Protein AF-A0A731EV88-F1 (afdb_monomer_lite)

Secondary structure (DSSP, 8-state):
-------HHHHHHHHHHHHTTTSS-EEHHHHHHHHHGGGGGG--HHHHHHHHHHHHHHHHHTT---SEEEETTTEEEE-TTS---------SHHHHHHHHHHHHHHHHHHHHHHHHHHHHHH-

Radius of gyration: 24.03 Å; chains: 1; bounding box: 29×80×36 Å

Organism: NCBI:txid611

pLDDT: mean 86.16, std 13.16, range [48.56, 97.69]

Sequence (123 aa):
SQVIKMTAMRAKCLSFIIENAHLEIIERQKITTALWGSRSHYVNDANLTQILYLIRRDLKALGINDLFITIPRQGLKVNSDIAIIATDSETKGRKKQIVRQTIAALTTVFSVTLGSLMYLHIH

Foldseek 3Di:
DDDDDDDPLLVQLVVVCLVCQPDQFDFPLNSLCSRPNPCSVVDDPVVVVVSVVVNQVRCVVVVRHCQWDADPPGHIHGDPVDDRDDDPDPDPPPVVVVVVVVVVVVVVVVVVVVVVVVVVVVD

InterPro domains:
  IPR016032 Signal transduction response regulator, C-terminal effector [SSF46894] (3-75)
  IPR036388 Winged helix-like DNA-binding domain superfamily [G3DSA:1.10.10.10] (1-83)

Structure (mmCIF, N/CA/C/O backbone):
data_AF-A0A731EV88-F1
#
_entry.id   AF-A0A731EV88-F1
#
loop_
_atom_site.group_PDB
_atom_site.id
_atom_site.type_symbol
_atom_site.label_atom_id
_atom_site.label_alt_id
_atom_site.label_comp_id
_atom_site.label_asym_id
_atom_site.label_entity_id
_atom_site.label_seq_id
_atom_site.pdbx_PDB_ins_code
_atom_site.Cartn_x
_atom_site.Cartn_y
_atom_site.Cartn_z
_atom_site.occupancy
_atom_site.B_iso_or_equiv
_atom_site.auth_seq_id
_atom_site.auth_comp_id
_atom_site.auth_asym_id
_atom_site.auth_atom_id
_atom_site.pdbx_PDB_model_num
ATOM 1 N N . SER A 1 1 ? -19.179 -2.273 12.764 1.00 65.50 1 SER A N 1
ATOM 2 C CA . SER A 1 1 ? -17.817 -2.330 12.197 1.00 65.50 1 SER A CA 1
ATOM 3 C C . SER A 1 1 ? -17.912 -2.064 10.705 1.00 65.50 1 SER A C 1
ATOM 5 O O . SER A 1 1 ? -18.683 -2.751 10.043 1.00 65.50 1 SER A O 1
ATOM 7 N N . GLN A 1 2 ? -17.242 -1.030 10.193 1.00 82.19 2 GLN A N 1
ATOM 8 C CA . GLN A 1 2 ? -17.203 -0.751 8.753 1.00 82.19 2 GLN A CA 1
ATOM 9 C C . GLN A 1 2 ? -16.166 -1.663 8.083 1.00 82.19 2 GLN A C 1
ATOM 11 O O . GLN A 1 2 ? -15.097 -1.902 8.638 1.00 82.19 2 GLN A O 1
ATOM 16 N N . VAL A 1 3 ? -16.488 -2.196 6.903 1.00 87.56 3 VAL A N 1
ATOM 17 C CA . VAL A 1 3 ? -15.625 -3.138 6.174 1.00 87.56 3 VAL A CA 1
ATOM 18 C C . VAL A 1 3 ? -15.374 -2.611 4.770 1.00 87.56 3 VAL A C 1
ATOM 20 O O . VAL A 1 3 ? -16.319 -2.349 4.028 1.00 87.56 3 VAL A O 1
ATOM 23 N N . ILE A 1 4 ? -14.103 -2.519 4.380 1.00 90.88 4 ILE A N 1
ATOM 24 C CA . ILE A 1 4 ? -13.707 -2.193 3.009 1.00 90.88 4 ILE A CA 1
ATOM 25 C C . ILE A 1 4 ? -13.261 -3.457 2.292 1.00 90.88 4 ILE A C 1
ATOM 27 O O . ILE A 1 4 ? -12.385 -4.185 2.760 1.00 90.88 4 ILE A O 1
ATOM 31 N N . LYS A 1 5 ? -13.818 -3.686 1.104 1.00 92.88 5 LYS A N 1
ATOM 32 C CA . LYS A 1 5 ? -13.318 -4.705 0.182 1.00 92.88 5 LYS A CA 1
ATOM 33 C C . LYS A 1 5 ? -12.193 -4.128 -0.672 1.00 92.88 5 LYS A C 1
ATOM 35 O O . LYS A 1 5 ? -12.384 -3.139 -1.380 1.00 92.88 5 LYS A O 1
ATOM 40 N N . MET A 1 6 ? -11.042 -4.789 -0.651 1.00 94.38 6 MET A N 1
ATOM 41 C CA . MET A 1 6 ? -9.877 -4.418 -1.448 1.00 94.38 6 MET A CA 1
ATOM 42 C C . MET A 1 6 ? -9.347 -5.591 -2.261 1.00 94.38 6 MET A C 1
ATOM 44 O O . MET A 1 6 ? -9.499 -6.749 -1.880 1.00 94.38 6 MET A O 1
ATOM 48 N N . THR A 1 7 ? -8.744 -5.286 -3.411 1.00 96.12 7 THR A N 1
ATOM 49 C CA . THR A 1 7 ? -8.057 -6.306 -4.207 1.00 96.12 7 THR A CA 1
ATOM 50 C C . THR A 1 7 ? -6.799 -6.766 -3.476 1.00 96.12 7 THR A C 1
ATOM 52 O O . THR A 1 7 ? -6.236 -6.024 -2.666 1.00 96.12 7 THR A O 1
ATOM 55 N N . ALA A 1 8 ? -6.308 -7.962 -3.809 1.00 95.31 8 ALA A N 1
ATOM 56 C CA . ALA A 1 8 ? -5.072 -8.488 -3.230 1.00 95.31 8 ALA A CA 1
ATOM 57 C C . ALA A 1 8 ? -3.883 -7.529 -3.423 1.00 95.31 8 ALA A C 1
ATOM 59 O O . ALA A 1 8 ? -3.084 -7.349 -2.511 1.00 95.31 8 ALA A O 1
ATOM 60 N N . MET A 1 9 ? -3.800 -6.853 -4.576 1.00 95.19 9 MET A N 1
ATOM 61 C CA . MET A 1 9 ? -2.726 -5.898 -4.859 1.00 95.19 9 MET A CA 1
ATOM 62 C C . MET A 1 9 ? -2.800 -4.648 -3.968 1.00 95.19 9 MET A C 1
ATOM 64 O O . MET A 1 9 ? -1.774 -4.209 -3.453 1.00 95.19 9 MET A O 1
ATOM 68 N N . ARG A 1 10 ? -4.002 -4.092 -3.737 1.00 96.56 10 ARG A N 1
ATOM 69 C CA . ARG A 1 10 ? -4.169 -2.946 -2.822 1.00 96.56 10 ARG A CA 1
ATOM 70 C C . ARG A 1 10 ? -3.852 -3.336 -1.381 1.00 96.56 10 ARG A C 1
ATOM 72 O O . ARG A 1 10 ? -3.149 -2.595 -0.706 1.00 96.56 10 ARG A O 1
ATOM 79 N N . ALA A 1 11 ? -4.316 -4.509 -0.945 1.00 96.75 11 ALA A N 1
ATOM 80 C CA . ALA A 1 11 ? -4.016 -5.034 0.385 1.00 96.75 11 ALA A CA 1
ATOM 81 C C . ALA A 1 11 ? -2.507 -5.230 0.584 1.00 96.75 11 ALA A C 1
ATOM 83 O O . ALA A 1 11 ? -1.957 -4.778 1.582 1.00 96.75 11 ALA A O 1
ATOM 84 N N . LYS A 1 12 ? -1.825 -5.827 -0.402 1.00 96.88 12 LYS A N 1
ATOM 85 C CA . LYS A 1 12 ? -0.368 -6.009 -0.393 1.00 96.88 12 LYS A CA 1
ATOM 86 C C . LYS A 1 12 ? 0.375 -4.673 -0.320 1.00 96.88 12 LYS A C 1
ATOM 88 O O . LYS A 1 12 ? 1.315 -4.546 0.454 1.00 96.88 12 LYS A O 1
ATOM 93 N N . CYS A 1 13 ? -0.064 -3.672 -1.086 1.00 97.56 13 CYS A N 1
ATOM 94 C CA . CYS A 1 13 ? 0.526 -2.332 -1.050 1.00 97.56 13 CYS A CA 1
ATOM 95 C C . CYS A 1 13 ? 0.359 -1.675 0.317 1.00 97.56 13 CYS A C 1
ATOM 97 O O . CYS A 1 13 ? 1.313 -1.114 0.843 1.00 97.56 13 CYS A O 1
ATOM 99 N N . LEU A 1 14 ? -0.843 -1.748 0.888 1.00 97.44 14 LEU A N 1
ATOM 100 C CA . LEU A 1 14 ? -1.119 -1.179 2.200 1.00 97.44 14 LEU A CA 1
ATOM 101 C C . LEU A 1 14 ? -0.305 -1.882 3.296 1.00 97.44 14 LEU A C 1
ATOM 103 O O . LEU A 1 14 ? 0.296 -1.196 4.114 1.00 97.44 14 LEU A O 1
ATOM 107 N N . SER A 1 15 ? -0.225 -3.218 3.266 1.00 96.69 15 SER A N 1
ATOM 108 C CA . SER A 1 15 ? 0.612 -4.006 4.186 1.00 96.69 15 SER A CA 1
ATOM 109 C C . SER A 1 15 ? 2.064 -3.545 4.129 1.00 96.69 15 SER A C 1
ATOM 111 O O . SER A 1 15 ? 2.636 -3.185 5.151 1.00 96.69 15 SER A O 1
ATOM 113 N N . PHE A 1 16 ? 2.620 -3.440 2.918 1.00 97.69 16 PHE A N 1
ATOM 114 C CA . PHE A 1 16 ? 3.996 -2.997 2.721 1.00 97.69 16 PHE A CA 1
ATOM 115 C C . PHE A 1 16 ? 4.242 -1.585 3.270 1.00 97.69 16 PHE A C 1
ATOM 117 O O . PHE A 1 16 ? 5.268 -1.345 3.899 1.00 97.69 16 PHE A O 1
ATOM 124 N N . ILE A 1 17 ? 3.304 -0.652 3.067 1.00 97.38 17 ILE A N 1
ATOM 125 C CA . ILE A 1 17 ? 3.410 0.713 3.607 1.00 97.38 17 ILE A CA 1
ATOM 126 C C . ILE A 1 17 ? 3.427 0.695 5.142 1.00 97.38 17 ILE A C 1
ATOM 128 O O . ILE A 1 17 ? 4.258 1.369 5.740 1.00 97.38 17 ILE A O 1
ATOM 132 N N . ILE A 1 18 ? 2.541 -0.081 5.772 1.00 96.06 18 ILE A N 1
ATOM 133 C CA . ILE A 1 18 ? 2.433 -0.179 7.237 1.00 96.06 18 ILE A CA 1
ATOM 134 C C . ILE A 1 18 ? 3.688 -0.824 7.840 1.00 96.06 18 ILE A C 1
ATOM 136 O O . ILE A 1 18 ? 4.242 -0.307 8.805 1.00 96.06 18 ILE A O 1
ATOM 140 N N . GLU A 1 19 ? 4.174 -1.916 7.249 1.00 95.50 19 GLU A N 1
ATOM 141 C CA . GLU A 1 19 ? 5.388 -2.620 7.694 1.00 95.50 19 GLU A CA 1
ATOM 142 C C . GLU A 1 19 ? 6.639 -1.730 7.620 1.00 95.50 19 GLU A C 1
ATOM 144 O O . GLU A 1 19 ? 7.539 -1.828 8.454 1.00 95.50 19 GLU A O 1
ATOM 149 N N . ASN A 1 20 ? 6.679 -0.819 6.646 1.00 96.62 20 ASN A N 1
ATOM 150 C CA . ASN A 1 20 ? 7.797 0.096 6.417 1.00 96.62 20 ASN A CA 1
ATOM 151 C C . ASN A 1 20 ? 7.539 1.508 6.967 1.00 96.62 20 ASN A C 1
ATOM 153 O O . ASN A 1 20 ? 8.262 2.441 6.623 1.00 96.62 20 ASN A O 1
ATOM 157 N N . ALA A 1 21 ? 6.538 1.681 7.833 1.00 95.25 21 ALA A N 1
ATOM 158 C CA . ALA A 1 21 ? 6.169 2.987 8.378 1.00 95.25 21 ALA A CA 1
ATOM 159 C C . ALA A 1 21 ? 7.244 3.638 9.260 1.00 95.25 21 ALA A C 1
ATOM 161 O O . ALA A 1 21 ? 7.217 4.845 9.472 1.00 95.25 21 ALA A O 1
ATOM 162 N N . HIS A 1 22 ? 8.193 2.846 9.759 1.00 93.44 22 HIS A N 1
ATOM 163 C CA . HIS A 1 22 ? 9.341 3.320 10.529 1.00 93.44 22 HIS A CA 1
ATOM 164 C C . HIS A 1 22 ? 10.379 4.066 9.669 1.00 93.44 22 HIS A C 1
ATOM 166 O O . HIS A 1 22 ? 11.253 4.737 10.212 1.00 93.44 22 HIS A O 1
ATOM 172 N N . LEU A 1 23 ? 10.315 3.940 8.339 1.00 95.31 23 LEU A N 1
ATOM 173 C CA . LEU A 1 23 ? 11.202 4.653 7.426 1.00 95.31 23 LEU A CA 1
ATOM 174 C C . LEU A 1 23 ? 10.735 6.099 7.244 1.00 95.31 23 LEU A C 1
ATOM 176 O O . LEU A 1 23 ? 9.549 6.358 7.049 1.00 95.31 23 LEU A O 1
ATOM 180 N N . GLU A 1 24 ? 11.683 7.037 7.199 1.00 95.12 24 GLU A N 1
ATOM 181 C CA . GLU A 1 24 ? 11.376 8.440 6.899 1.00 95.12 24 GLU A CA 1
ATOM 182 C C . GLU A 1 24 ? 10.736 8.593 5.510 1.00 95.12 24 GLU A C 1
ATOM 184 O O . GLU A 1 24 ? 9.770 9.341 5.336 1.00 95.12 24 GLU A O 1
ATOM 189 N N . ILE A 1 25 ? 11.263 7.856 4.526 1.00 97.31 25 ILE A N 1
ATOM 190 C CA . ILE A 1 25 ? 10.743 7.785 3.162 1.00 97.31 25 ILE A CA 1
ATOM 191 C C . ILE A 1 25 ? 10.806 6.335 2.676 1.00 97.31 25 ILE A C 1
ATOM 193 O O . ILE A 1 25 ? 11.869 5.722 2.580 1.00 97.31 25 ILE A O 1
ATOM 197 N N . ILE A 1 26 ? 9.651 5.800 2.299 1.00 97.69 26 ILE A N 1
ATOM 198 C CA . ILE A 1 26 ? 9.514 4.550 1.562 1.00 97.69 26 ILE A CA 1
ATOM 199 C C . ILE A 1 26 ? 9.695 4.870 0.078 1.00 97.69 26 ILE A C 1
ATOM 201 O O . ILE A 1 26 ? 8.803 5.422 -0.573 1.00 97.69 26 ILE A O 1
ATOM 205 N N . GLU A 1 27 ? 10.863 4.533 -0.461 1.00 96.62 27 GLU A N 1
ATOM 206 C CA . GLU A 1 27 ? 11.193 4.777 -1.865 1.00 96.62 27 GLU A CA 1
ATOM 207 C C . GLU A 1 27 ? 10.190 4.120 -2.816 1.00 96.62 27 GLU A C 1
ATOM 209 O O . GLU A 1 27 ? 9.793 2.961 -2.653 1.00 96.62 27 GLU A O 1
ATOM 214 N N . ARG A 1 28 ? 9.8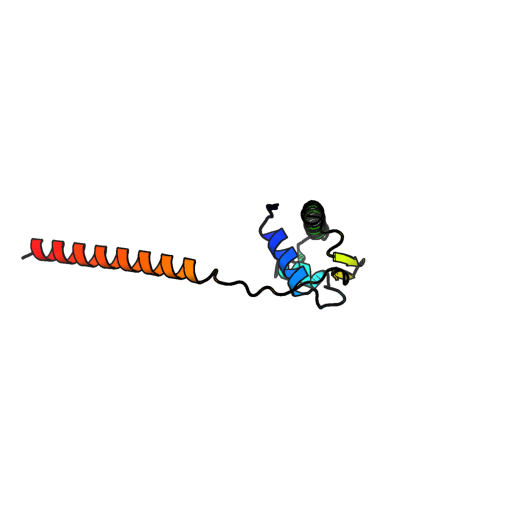44 4.838 -3.887 1.00 94.06 28 ARG A N 1
ATOM 215 C CA . ARG A 1 28 ? 8.935 4.342 -4.927 1.00 94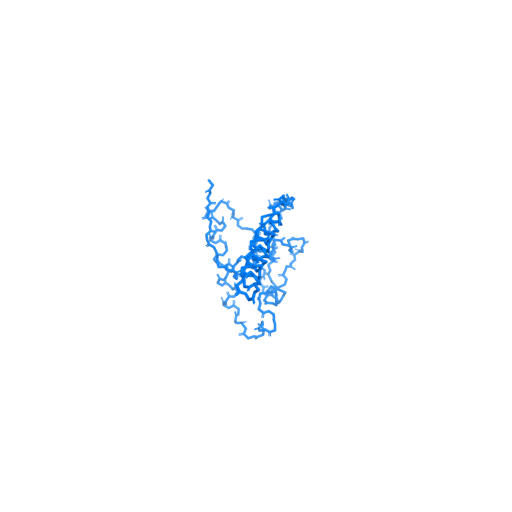.06 28 ARG A CA 1
ATOM 216 C C . ARG A 1 28 ? 9.363 2.982 -5.476 1.00 94.06 28 ARG A C 1
ATOM 218 O O . ARG A 1 28 ? 8.521 2.098 -5.619 1.00 94.06 28 ARG A O 1
ATOM 225 N N . GLN A 1 29 ? 10.657 2.808 -5.742 1.00 93.12 29 GLN A N 1
ATOM 226 C CA . GLN A 1 29 ? 11.187 1.573 -6.316 1.00 93.12 29 GLN A CA 1
ATOM 227 C C . GLN A 1 29 ? 11.043 0.377 -5.366 1.00 93.12 29 GLN A C 1
ATOM 229 O O . GLN A 1 29 ? 10.787 -0.742 -5.814 1.00 93.12 29 GLN A O 1
ATOM 234 N N . LYS A 1 30 ? 11.140 0.603 -4.049 1.00 95.38 30 LYS A N 1
ATOM 235 C CA . LYS A 1 30 ? 10.885 -0.438 -3.043 1.00 95.38 30 LYS A CA 1
ATOM 236 C C . LYS A 1 30 ? 9.423 -0.881 -3.084 1.00 95.38 30 LYS A C 1
ATOM 238 O O . LYS A 1 30 ? 9.156 -2.079 -3.082 1.00 95.38 30 LYS A O 1
ATOM 243 N N . ILE A 1 31 ? 8.487 0.062 -3.227 1.00 95.56 31 ILE A N 1
ATOM 244 C CA . ILE A 1 31 ? 7.050 -0.239 -3.327 1.00 95.56 31 ILE A CA 1
ATOM 245 C C . ILE A 1 31 ? 6.742 -1.026 -4.607 1.00 95.56 31 ILE A C 1
ATOM 247 O O . ILE A 1 31 ? 6.080 -2.063 -4.552 1.00 95.56 31 ILE A O 1
ATOM 251 N N . THR A 1 32 ? 7.227 -0.573 -5.768 1.00 94.94 32 THR A N 1
ATOM 252 C CA . THR A 1 32 ? 6.966 -1.260 -7.045 1.00 94.94 32 THR A CA 1
ATOM 253 C C . THR A 1 32 ? 7.585 -2.658 -7.072 1.00 94.94 32 THR A C 1
ATOM 255 O O . THR A 1 32 ? 6.942 -3.614 -7.512 1.00 94.94 32 THR A O 1
ATOM 258 N N . THR A 1 33 ? 8.796 -2.811 -6.535 1.00 95.31 33 THR A N 1
ATOM 259 C CA . THR A 1 33 ? 9.468 -4.111 -6.418 1.00 95.31 33 THR A CA 1
ATOM 260 C C . THR A 1 33 ? 8.722 -5.041 -5.467 1.00 95.31 33 THR A C 1
ATOM 262 O O . THR A 1 33 ? 8.492 -6.200 -5.806 1.00 95.31 33 THR A O 1
ATOM 265 N N . ALA A 1 34 ? 8.250 -4.546 -4.320 1.00 95.38 34 ALA A N 1
ATOM 266 C CA . ALA A 1 34 ? 7.454 -5.349 -3.396 1.00 95.38 34 ALA A CA 1
ATOM 267 C C . ALA A 1 34 ? 6.154 -5.847 -4.042 1.00 95.38 34 ALA A C 1
ATOM 269 O O . ALA A 1 34 ? 5.759 -6.998 -3.844 1.00 95.38 34 ALA A O 1
ATOM 270 N N . LEU A 1 35 ? 5.494 -5.015 -4.851 1.00 94.88 35 LEU A N 1
ATOM 271 C CA . LEU A 1 35 ? 4.228 -5.355 -5.497 1.00 94.88 35 LEU A CA 1
ATOM 272 C C . LEU A 1 35 ? 4.389 -6.327 -6.666 1.00 94.88 35 LEU A C 1
ATOM 274 O O . LEU A 1 35 ? 3.708 -7.359 -6.680 1.00 94.88 35 LEU A O 1
ATOM 278 N N . TRP A 1 36 ? 5.299 -6.031 -7.596 1.00 94.69 36 TRP A N 1
ATOM 279 C CA . TRP A 1 36 ? 5.407 -6.707 -8.896 1.00 94.69 36 TRP A CA 1
ATOM 280 C C . TRP A 1 36 ? 6.687 -7.535 -9.092 1.00 94.69 36 TRP A C 1
ATOM 282 O O . TRP A 1 36 ? 6.805 -8.229 -10.104 1.00 94.69 36 TRP A O 1
ATOM 292 N N . GLY A 1 37 ? 7.627 -7.513 -8.144 1.00 93.56 37 GLY A N 1
ATOM 293 C CA . GLY A 1 37 ? 8.881 -8.267 -8.220 1.00 93.56 37 GLY A CA 1
ATOM 294 C C . GLY A 1 37 ? 9.702 -7.882 -9.448 1.00 93.56 37 GLY A C 1
ATOM 295 O O . GLY A 1 37 ? 9.837 -6.703 -9.763 1.00 93.56 37 GLY A O 1
ATOM 296 N N . SER A 1 38 ? 10.187 -8.881 -10.189 1.00 90.50 38 SER A N 1
ATOM 297 C CA . SER A 1 38 ? 10.947 -8.689 -11.435 1.00 90.50 38 SER A CA 1
ATOM 298 C C . SER A 1 38 ? 10.179 -7.939 -12.527 1.00 90.50 38 SER A C 1
ATOM 300 O O . SER A 1 38 ? 10.787 -7.368 -13.430 1.00 90.50 38 SER A O 1
ATOM 302 N N . ARG A 1 39 ? 8.841 -7.907 -12.454 1.00 88.56 39 ARG A N 1
ATOM 303 C CA . ARG A 1 39 ? 8.010 -7.172 -13.415 1.00 88.56 39 ARG A CA 1
ATOM 304 C C . ARG A 1 39 ? 7.935 -5.673 -13.122 1.00 88.56 39 ARG A C 1
ATOM 306 O O . ARG A 1 39 ? 7.338 -4.958 -13.918 1.00 88.56 39 ARG A O 1
ATOM 313 N N . SER A 1 40 ? 8.514 -5.193 -12.018 1.00 88.62 40 SER A N 1
ATOM 314 C CA . SER A 1 40 ? 8.444 -3.785 -11.602 1.00 88.62 40 SER A CA 1
ATOM 315 C C . SER A 1 40 ? 8.927 -2.817 -12.686 1.00 88.62 40 SER A C 1
ATOM 317 O O . SER A 1 40 ? 8.301 -1.781 -12.880 1.00 88.62 40 SER A O 1
ATOM 319 N N . HIS A 1 41 ? 9.953 -3.192 -13.456 1.00 85.81 41 HIS A N 1
ATOM 320 C CA . HIS A 1 41 ? 10.507 -2.394 -14.558 1.00 85.81 41 HIS A CA 1
ATOM 321 C C . HIS A 1 41 ? 9.526 -2.139 -15.712 1.00 85.81 41 HIS A C 1
ATOM 323 O O . HIS A 1 41 ? 9.705 -1.190 -16.466 1.00 85.81 41 HIS A O 1
ATOM 329 N N . TYR A 1 42 ? 8.491 -2.970 -15.850 1.00 85.19 42 TYR A N 1
ATOM 330 C CA . TYR A 1 42 ? 7.489 -2.857 -16.913 1.00 85.19 42 TYR A CA 1
ATOM 331 C C . TYR A 1 42 ? 6.198 -2.176 -16.440 1.00 85.19 42 TYR A C 1
ATOM 333 O O . TYR A 1 42 ? 5.263 -2.006 -17.223 1.00 85.19 42 TYR A O 1
ATOM 341 N N . VAL A 1 43 ? 6.102 -1.818 -15.155 1.00 85.38 43 VAL A N 1
ATOM 342 C CA . VAL A 1 43 ? 4.898 -1.214 -14.582 1.00 85.38 43 VAL A CA 1
ATOM 343 C C . VAL A 1 43 ? 5.010 0.303 -14.625 1.00 85.38 43 VAL A C 1
ATOM 345 O O . VAL A 1 43 ? 5.902 0.892 -14.028 1.00 85.38 43 VAL A O 1
ATOM 348 N N . ASN A 1 44 ? 4.050 0.939 -15.295 1.00 85.56 44 ASN A N 1
ATOM 349 C CA . ASN A 1 44 ? 3.944 2.393 -15.343 1.00 85.56 44 ASN A CA 1
ATOM 350 C C . ASN A 1 44 ? 3.584 2.979 -13.960 1.00 85.56 44 ASN A C 1
ATOM 352 O O . ASN A 1 44 ? 2.734 2.444 -13.239 1.00 85.56 44 ASN A O 1
ATOM 356 N N . ASP A 1 45 ? 4.160 4.140 -13.648 1.00 83.62 45 ASP A N 1
ATOM 357 C CA . ASP A 1 45 ? 3.838 5.001 -12.508 1.00 83.62 45 ASP A CA 1
ATOM 358 C C . ASP A 1 45 ? 2.342 5.283 -12.326 1.00 83.62 45 ASP A C 1
ATOM 360 O O . ASP A 1 45 ? 1.868 5.421 -11.190 1.00 83.62 45 ASP A O 1
ATOM 364 N N . ALA A 1 46 ? 1.575 5.334 -13.419 1.00 90.31 46 ALA A N 1
ATOM 365 C CA . ALA A 1 46 ? 0.124 5.501 -13.366 1.00 90.31 46 ALA A CA 1
ATOM 366 C C . ALA A 1 46 ? -0.565 4.390 -12.548 1.00 90.31 46 ALA A C 1
ATOM 368 O O . ALA A 1 46 ? -1.507 4.658 -11.802 1.00 90.31 46 ALA A O 1
ATOM 369 N N . ASN A 1 47 ? -0.066 3.151 -12.621 1.00 92.62 47 ASN A N 1
ATOM 370 C CA . ASN A 1 47 ? -0.663 2.013 -11.923 1.00 92.62 47 ASN A CA 1
ATOM 371 C C . ASN A 1 47 ? -0.474 2.113 -10.402 1.00 92.62 47 ASN A C 1
ATOM 373 O O . ASN A 1 47 ? -1.427 1.959 -9.637 1.00 92.62 47 ASN A O 1
ATOM 377 N N . LEU A 1 48 ? 0.747 2.434 -9.955 1.00 93.56 48 LEU A N 1
ATOM 378 C CA . LEU A 1 48 ? 1.013 2.667 -8.535 1.00 93.56 48 LEU A CA 1
ATOM 379 C C . LEU A 1 48 ? 0.200 3.859 -8.024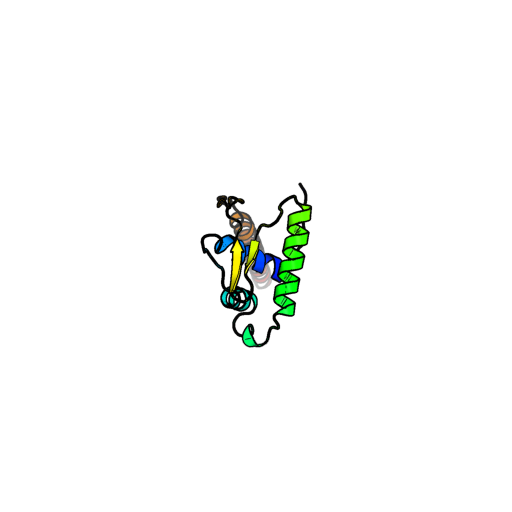 1.00 93.56 48 LEU A C 1
ATOM 381 O O . LEU A 1 48 ? -0.431 3.768 -6.975 1.00 93.56 48 LEU A O 1
ATOM 385 N N . THR A 1 49 ? 0.153 4.948 -8.790 1.00 94.81 49 THR A N 1
ATOM 386 C CA . THR A 1 49 ? -0.638 6.136 -8.441 1.00 94.81 49 THR A CA 1
ATOM 387 C C . THR A 1 49 ? -2.110 5.784 -8.224 1.00 94.81 49 THR A C 1
ATOM 389 O O . THR A 1 49 ? -2.690 6.182 -7.212 1.00 94.81 49 THR A O 1
ATOM 392 N N . GLN A 1 50 ? -2.692 4.968 -9.107 1.00 95.81 50 GLN A N 1
ATOM 393 C CA . GLN A 1 50 ? -4.080 4.530 -8.984 1.00 95.81 50 GLN A CA 1
ATOM 394 C C . GLN A 1 50 ? -4.315 3.645 -7.756 1.00 95.81 50 GLN A C 1
ATOM 396 O O . GLN A 1 50 ? -5.313 3.808 -7.052 1.00 95.81 50 GLN A O 1
ATOM 401 N N . ILE A 1 51 ? -3.393 2.727 -7.455 1.00 96.56 51 ILE A N 1
ATOM 402 C CA . ILE A 1 51 ? -3.467 1.908 -6.237 1.00 96.56 51 ILE A CA 1
ATOM 403 C C . ILE A 1 51 ? -3.454 2.798 -4.991 1.00 96.56 51 ILE A C 1
ATOM 405 O O . ILE A 1 51 ? -4.312 2.638 -4.121 1.00 96.56 51 ILE A O 1
ATOM 409 N N . LEU A 1 52 ? -2.532 3.760 -4.924 1.00 96.88 52 LEU A N 1
ATOM 410 C CA . LEU A 1 52 ? -2.407 4.680 -3.793 1.00 96.88 52 LEU A CA 1
ATOM 411 C C . LEU A 1 52 ? -3.639 5.574 -3.633 1.00 96.88 52 LEU A C 1
ATOM 413 O O . LEU A 1 52 ? -4.102 5.783 -2.513 1.00 96.88 52 LEU A O 1
ATOM 417 N N . TYR A 1 53 ? -4.202 6.066 -4.739 1.00 96.88 53 TYR A N 1
ATOM 418 C CA . TYR A 1 53 ? -5.454 6.823 -4.730 1.00 96.88 53 TYR A CA 1
ATOM 419 C C . TYR A 1 53 ? -6.609 6.004 -4.141 1.00 96.88 53 TYR A C 1
ATOM 421 O O . TYR A 1 53 ? -7.302 6.469 -3.233 1.00 96.88 53 TYR A O 1
ATOM 429 N N . LEU A 1 54 ? -6.788 4.765 -4.608 1.00 97.12 54 LEU A N 1
ATOM 430 C CA . LEU A 1 54 ? -7.855 3.891 -4.122 1.00 97.12 54 LEU A CA 1
ATOM 431 C C . LEU A 1 54 ? -7.685 3.562 -2.636 1.00 97.12 54 LEU A C 1
ATOM 433 O O . LEU A 1 54 ? -8.675 3.570 -1.913 1.00 97.12 54 LEU A O 1
ATOM 437 N N . ILE A 1 55 ? -6.453 3.339 -2.168 1.00 97.50 55 ILE A N 1
ATOM 438 C CA . ILE A 1 55 ? -6.168 3.128 -0.741 1.00 97.50 55 ILE A CA 1
ATOM 439 C C . ILE A 1 55 ? -6.553 4.361 0.082 1.00 97.50 55 ILE A C 1
ATOM 441 O O . ILE A 1 55 ? -7.237 4.217 1.088 1.00 97.50 55 ILE A O 1
ATOM 445 N N . ARG A 1 56 ? -6.172 5.573 -0.345 1.00 96.94 56 ARG A N 1
ATOM 446 C CA . ARG A 1 56 ? -6.546 6.809 0.370 1.00 96.94 56 ARG A CA 1
ATOM 447 C C . ARG A 1 56 ? -8.054 6.980 0.472 1.00 96.94 56 ARG A C 1
ATOM 449 O O . ARG A 1 56 ? -8.563 7.282 1.544 1.00 96.94 56 ARG A O 1
ATOM 456 N N . ARG A 1 57 ? -8.767 6.772 -0.636 1.00 95.88 57 ARG A N 1
ATOM 457 C CA . ARG A 1 57 ? -10.232 6.856 -0.676 1.00 95.88 57 ARG A CA 1
ATOM 458 C C . ARG A 1 57 ? -10.868 5.847 0.276 1.00 95.88 57 ARG A C 1
ATOM 460 O O . ARG A 1 57 ? -11.789 6.195 1.007 1.00 95.88 57 ARG A O 1
ATOM 467 N N . ASP A 1 58 ? -10.373 4.616 0.244 1.00 95.38 58 ASP A N 1
ATOM 468 C CA . ASP A 1 58 ? -10.832 3.540 1.106 1.00 95.38 58 ASP A CA 1
ATOM 469 C C . ASP A 1 58 ? -10.611 3.930 2.589 1.00 95.38 58 ASP A C 1
ATOM 471 O O . ASP A 1 58 ? -11.569 4.002 3.352 1.00 95.38 58 ASP A O 1
ATOM 475 N N . LEU A 1 59 ? -9.393 4.301 2.994 1.00 95.06 59 LEU A N 1
ATOM 476 C CA . LEU A 1 59 ? -9.079 4.706 4.376 1.00 95.06 59 LEU A CA 1
ATOM 477 C C . LEU A 1 59 ? -9.884 5.923 4.855 1.00 95.06 59 LEU A C 1
ATOM 479 O O . LEU A 1 59 ? -10.389 5.923 5.979 1.00 95.06 59 LEU A O 1
ATOM 483 N N . LYS A 1 60 ? -10.086 6.915 3.981 1.00 94.44 60 LYS A N 1
ATOM 484 C CA . LYS A 1 60 ? -10.913 8.092 4.271 1.00 94.44 60 LYS A CA 1
ATOM 485 C C . LYS A 1 60 ? -12.355 7.712 4.605 1.00 94.44 60 LYS A C 1
ATOM 487 O O . LYS A 1 60 ? -12.950 8.319 5.490 1.00 94.44 60 LYS A O 1
ATOM 492 N N . ALA A 1 61 ? -12.907 6.689 3.949 1.00 93.06 61 ALA A N 1
ATOM 493 C CA . ALA A 1 61 ? -14.248 6.191 4.256 1.00 93.06 61 ALA A CA 1
ATOM 494 C C . ALA A 1 61 ? -14.362 5.587 5.671 1.00 93.06 61 ALA A C 1
ATOM 496 O O . ALA A 1 61 ? -15.469 5.516 6.196 1.00 93.06 61 ALA A O 1
ATOM 497 N N . LEU A 1 62 ? -13.238 5.198 6.289 1.00 92.94 62 LEU A N 1
ATOM 498 C CA . LEU A 1 62 ? -13.150 4.736 7.683 1.00 92.94 62 LEU A CA 1
ATOM 499 C C . LEU A 1 62 ? -12.767 5.850 8.670 1.00 92.94 62 LEU A C 1
ATOM 501 O O . LEU A 1 62 ? -12.544 5.570 9.844 1.00 92.94 62 LEU A O 1
ATOM 505 N N . GLY A 1 63 ? -12.641 7.098 8.209 1.00 93.25 63 GLY A N 1
ATOM 506 C CA . GLY A 1 63 ? -12.203 8.227 9.034 1.00 93.25 63 GLY A CA 1
ATOM 507 C C . GLY A 1 63 ? -10.685 8.358 9.190 1.00 93.25 63 GLY A C 1
ATOM 508 O O . GLY A 1 63 ? -10.230 9.255 9.895 1.00 93.25 63 GLY A O 1
ATOM 509 N N . ILE A 1 64 ? -9.892 7.518 8.516 1.00 93.81 64 ILE A N 1
ATOM 510 C CA . ILE A 1 64 ? -8.428 7.622 8.512 1.00 93.81 64 ILE A CA 1
ATOM 511 C C . ILE A 1 64 ? -8.020 8.518 7.345 1.00 93.81 64 ILE A C 1
ATOM 513 O O . ILE A 1 64 ? -8.022 8.103 6.184 1.00 93.81 64 ILE A O 1
ATOM 517 N N . ASN A 1 65 ? -7.671 9.759 7.660 1.00 94.06 65 ASN A N 1
ATOM 518 C CA . ASN A 1 65 ? -7.198 10.724 6.677 1.00 94.06 65 ASN A CA 1
ATOM 519 C C . ASN A 1 65 ? -5.669 10.709 6.622 1.00 94.06 65 ASN A C 1
ATOM 521 O O . ASN A 1 65 ? -5.014 10.528 7.640 1.00 94.06 65 ASN A O 1
ATOM 525 N N . ASP A 1 66 ? -5.116 10.875 5.421 1.00 93.12 66 ASP A N 1
ATOM 526 C CA . ASP A 1 66 ? -3.690 11.138 5.205 1.00 93.12 66 ASP A CA 1
ATOM 527 C C . ASP A 1 66 ? -2.717 10.159 5.887 1.00 93.12 66 ASP A C 1
ATOM 529 O O . ASP A 1 66 ? -1.662 10.569 6.359 1.00 93.12 66 ASP A O 1
ATOM 533 N N . LEU A 1 67 ? -3.023 8.849 5.878 1.00 96.44 67 LEU A N 1
ATOM 534 C CA . LEU A 1 67 ? -2.117 7.797 6.383 1.00 96.44 67 LEU A CA 1
ATOM 535 C C . LEU A 1 67 ? -0.696 7.918 5.815 1.00 96.44 67 LEU A C 1
ATOM 537 O O . LEU A 1 67 ? 0.285 7.648 6.502 1.00 96.44 67 LEU A O 1
ATOM 541 N N . PHE A 1 68 ? -0.582 8.300 4.545 1.00 96.81 68 PHE A N 1
ATOM 542 C CA . PHE A 1 68 ? 0.699 8.515 3.890 1.00 96.81 68 PHE A CA 1
ATOM 543 C C . PHE A 1 68 ? 0.640 9.668 2.886 1.00 96.81 68 PHE A C 1
ATOM 545 O O . PHE A 1 68 ? -0.311 9.838 2.107 1.00 96.81 68 PHE A O 1
ATOM 552 N N . ILE A 1 69 ? 1.737 10.413 2.847 1.00 95.44 69 ILE A N 1
ATOM 553 C CA . ILE A 1 69 ? 1.952 11.588 2.012 1.00 95.44 69 ILE A CA 1
ATOM 554 C C . ILE A 1 69 ? 2.886 11.190 0.869 1.00 95.44 69 ILE A C 1
ATOM 556 O O . ILE A 1 69 ? 3.857 10.457 1.059 1.00 95.44 69 ILE A O 1
ATOM 560 N N . THR A 1 70 ? 2.584 11.638 -0.349 1.00 95.56 70 THR A N 1
ATOM 561 C CA . THR A 1 70 ? 3.476 11.414 -1.491 1.00 95.56 70 THR A CA 1
ATOM 562 C C . THR A 1 70 ? 4.549 12.487 -1.523 1.00 95.56 70 THR A C 1
ATOM 564 O O . THR A 1 70 ? 4.236 13.670 -1.603 1.00 95.56 70 THR A O 1
ATOM 567 N N . IL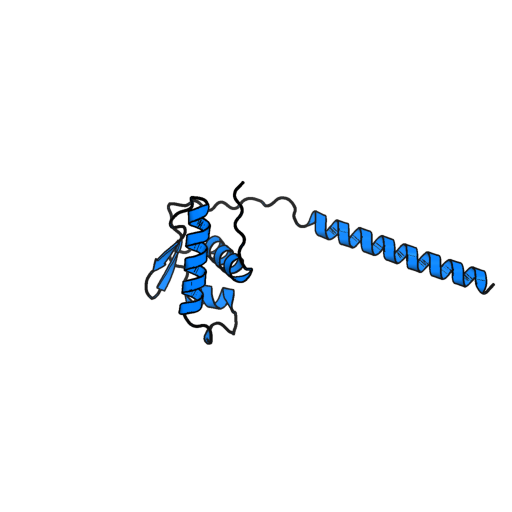E A 1 71 ? 5.809 12.057 -1.525 1.00 95.81 71 ILE A N 1
ATOM 568 C CA . ILE A 1 71 ? 6.964 12.928 -1.709 1.00 95.81 71 ILE A CA 1
ATOM 569 C C . ILE A 1 71 ? 7.361 12.869 -3.191 1.00 95.81 71 ILE A C 1
ATOM 571 O O . ILE A 1 71 ? 7.764 11.799 -3.673 1.00 95.81 71 ILE A O 1
ATOM 575 N N . PRO A 1 72 ? 7.221 13.974 -3.951 1.00 90.88 72 PRO A N 1
ATOM 576 C CA . PRO A 1 72 ? 7.510 13.993 -5.381 1.00 90.88 72 PRO A CA 1
ATOM 577 C C . PRO A 1 72 ? 8.906 13.455 -5.694 1.00 90.88 72 PRO A C 1
ATOM 579 O O . PRO A 1 72 ? 9.876 13.808 -5.028 1.00 90.88 72 PRO A O 1
ATOM 582 N N . ARG A 1 73 ? 8.997 12.604 -6.723 1.00 89.06 73 ARG A N 1
ATOM 583 C CA . ARG A 1 73 ? 10.236 11.957 -7.203 1.00 89.06 73 ARG A CA 1
ATOM 584 C C . ARG A 1 73 ? 10.969 11.054 -6.197 1.00 89.06 73 ARG A C 1
ATOM 586 O O . ARG A 1 73 ? 11.963 10.457 -6.580 1.00 89.06 73 ARG A O 1
ATOM 593 N N . GLN A 1 74 ? 10.479 10.903 -4.965 1.00 93.31 74 GLN A N 1
ATOM 594 C CA . GLN A 1 74 ? 11.124 10.072 -3.942 1.00 93.31 74 GLN A CA 1
ATOM 595 C C . GLN A 1 74 ? 10.278 8.839 -3.606 1.00 93.31 74 GLN A C 1
ATOM 597 O O . GLN A 1 74 ? 10.696 7.700 -3.823 1.00 93.31 74 GLN A O 1
ATOM 602 N N . GLY A 1 75 ? 9.043 9.038 -3.143 1.00 94.94 75 GLY A N 1
ATOM 603 C CA . GLY A 1 75 ? 8.229 7.927 -2.664 1.00 94.94 75 GLY A CA 1
ATOM 604 C C . GLY A 1 75 ? 7.095 8.360 -1.751 1.00 94.94 75 GLY A C 1
ATOM 605 O O . GLY A 1 75 ? 6.371 9.311 -2.058 1.00 94.94 75 GLY A O 1
ATOM 606 N N . LEU A 1 76 ? 6.921 7.632 -0.653 1.00 97.25 76 LEU A N 1
ATOM 607 C CA . LEU A 1 76 ? 5.877 7.864 0.339 1.00 97.25 76 LEU A CA 1
ATOM 608 C C . LEU A 1 76 ? 6.482 8.074 1.720 1.00 97.25 76 LEU A C 1
ATOM 610 O O . LEU A 1 76 ? 7.404 7.365 2.098 1.00 97.25 76 LEU A O 1
ATOM 614 N N . LYS A 1 77 ? 5.906 8.992 2.488 1.00 97.25 77 LYS A N 1
ATOM 615 C CA . LYS A 1 77 ? 6.160 9.129 3.921 1.00 97.25 77 LYS A CA 1
ATOM 616 C C . LYS A 1 77 ?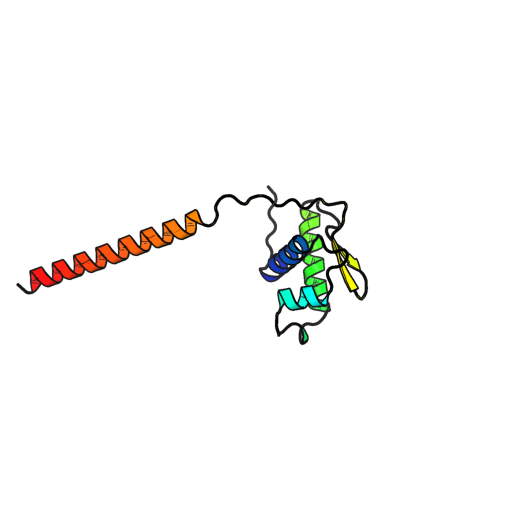 4.888 8.757 4.668 1.00 97.25 77 LYS A C 1
ATOM 618 O O . LYS A 1 77 ? 3.822 9.278 4.336 1.00 97.25 77 LYS A O 1
ATOM 623 N N . VAL A 1 78 ? 4.981 7.847 5.632 1.00 97.12 78 VAL A N 1
ATOM 624 C CA . VAL A 1 78 ? 3.855 7.560 6.530 1.00 97.12 78 VAL A CA 1
ATOM 625 C C . VAL A 1 78 ? 3.703 8.730 7.495 1.00 97.12 78 VAL A C 1
ATOM 627 O O . VAL A 1 78 ? 4.694 9.310 7.940 1.00 97.12 78 VAL A O 1
ATOM 630 N N . ASN A 1 79 ? 2.463 9.136 7.743 1.00 95.81 79 ASN A N 1
ATOM 631 C CA . ASN A 1 79 ? 2.177 10.269 8.604 1.00 95.81 79 ASN A CA 1
ATOM 632 C C . ASN A 1 79 ? 2.508 9.920 10.063 1.00 95.81 79 ASN A C 1
ATOM 634 O O . ASN A 1 79 ? 1.967 8.961 10.609 1.00 95.81 79 ASN A O 1
ATOM 638 N N . SER A 1 80 ? 3.388 10.712 10.677 1.00 91.44 80 SER A N 1
ATOM 639 C CA . SER A 1 80 ? 3.833 10.546 12.065 1.00 91.44 80 SER A CA 1
ATOM 640 C C . SER A 1 80 ? 2.721 10.747 13.089 1.00 91.44 80 SER A C 1
ATOM 642 O O . SER A 1 80 ? 2.831 10.246 14.204 1.00 91.44 80 SER A O 1
ATOM 644 N N . ASP A 1 81 ? 1.648 11.442 12.712 1.00 91.94 81 ASP A N 1
ATOM 645 C CA . ASP A 1 81 ? 0.511 11.711 13.595 1.00 91.94 81 ASP A CA 1
ATOM 646 C C . ASP A 1 81 ? -0.384 10.473 13.775 1.00 91.94 81 ASP A C 1
ATOM 648 O O . ASP A 1 81 ? -1.264 10.447 14.636 1.00 91.94 81 ASP A O 1
ATOM 652 N N . ILE A 1 82 ? -0.170 9.427 12.968 1.00 91.00 82 ILE A N 1
ATOM 653 C CA . ILE A 1 82 ? -0.933 8.181 13.015 1.00 91.00 82 ILE A CA 1
ATOM 654 C C . ILE A 1 82 ? -0.062 7.085 13.624 1.00 91.00 82 ILE A C 1
ATOM 656 O O . ILE A 1 82 ? 0.843 6.546 12.987 1.00 91.00 82 ILE A O 1
ATOM 660 N N . ALA A 1 83 ? -0.374 6.717 14.867 1.00 89.62 83 ALA A N 1
ATOM 661 C CA . ALA A 1 83 ? 0.312 5.638 15.563 1.00 89.62 83 ALA A CA 1
ATOM 662 C C . ALA A 1 83 ? -0.019 4.273 14.934 1.00 89.62 83 ALA A C 1
ATOM 664 O O . ALA A 1 83 ? -1.176 3.850 14.889 1.00 89.62 83 ALA A O 1
ATOM 665 N N . ILE A 1 84 ? 1.015 3.559 14.486 1.00 90.25 84 ILE A N 1
ATOM 666 C CA . ILE A 1 84 ? 0.917 2.176 14.012 1.00 90.25 84 ILE A CA 1
ATOM 667 C C . ILE A 1 84 ? 1.404 1.259 15.130 1.00 90.25 84 ILE A C 1
ATOM 669 O O . ILE A 1 84 ? 2.574 1.288 15.505 1.00 90.25 84 ILE A O 1
ATOM 673 N N . ILE A 1 85 ? 0.492 0.446 15.660 1.00 89.88 85 ILE A N 1
ATOM 674 C CA . ILE A 1 85 ? 0.755 -0.457 16.782 1.00 89.88 85 ILE A CA 1
ATOM 675 C C . ILE A 1 85 ? 0.632 -1.893 16.279 1.00 89.88 85 ILE A C 1
ATOM 677 O O . ILE A 1 85 ? -0.396 -2.280 15.716 1.00 89.88 85 ILE A O 1
ATOM 681 N N . ALA A 1 86 ? 1.676 -2.693 16.491 1.00 85.44 86 ALA A N 1
ATOM 682 C CA . ALA A 1 86 ? 1.599 -4.126 16.260 1.00 85.44 86 ALA A CA 1
ATOM 683 C C . ALA A 1 86 ? 0.588 -4.723 17.244 1.00 85.44 86 ALA A C 1
ATOM 685 O O . ALA A 1 86 ? 0.744 -4.615 18.456 1.00 85.44 86 ALA A O 1
ATOM 686 N N . THR A 1 87 ? -0.480 -5.315 16.718 1.00 84.94 87 THR A N 1
ATOM 687 C CA . THR A 1 87 ? -1.409 -6.097 17.532 1.00 84.94 87 THR A CA 1
ATOM 688 C C . THR A 1 87 ? -1.003 -7.553 17.403 1.00 84.94 87 THR A C 1
ATOM 690 O O . THR A 1 87 ? -0.978 -8.071 16.283 1.00 84.94 87 THR A O 1
ATOM 693 N N . ASP A 1 88 ? -0.699 -8.211 18.520 1.00 75.06 88 ASP A N 1
ATOM 694 C CA . ASP A 1 88 ? -0.453 -9.649 18.537 1.00 75.06 88 ASP A CA 1
ATOM 695 C C . ASP A 1 88 ? -1.708 -10.361 18.034 1.00 75.06 88 ASP A C 1
ATOM 697 O O . ASP A 1 88 ? -2.742 -10.438 18.701 1.00 75.06 88 ASP A O 1
ATOM 701 N N . SER A 1 89 ? -1.662 -10.819 16.784 1.00 58.72 89 SER A N 1
ATOM 702 C CA . SER A 1 89 ? -2.794 -11.501 16.181 1.00 58.72 89 SER A CA 1
ATOM 703 C C . SER A 1 89 ? -2.879 -12.911 16.759 1.00 58.72 89 SER A C 1
ATOM 705 O O . SER A 1 89 ? -2.259 -13.849 16.253 1.00 58.72 89 SER A O 1
ATOM 707 N N . GLU A 1 90 ? -3.670 -13.076 17.809 1.00 54.38 90 GLU A N 1
ATOM 708 C CA . GLU A 1 90 ? -4.136 -14.379 18.264 1.00 54.38 90 GLU A CA 1
ATOM 709 C C . GLU A 1 90 ? -4.787 -15.151 17.083 1.00 54.38 90 GLU A C 1
ATOM 711 O O . GLU A 1 90 ? -5.770 -14.736 16.468 1.00 54.38 90 GLU A O 1
ATOM 716 N N . THR A 1 91 ? -4.186 -16.303 16.752 1.00 48.84 91 THR A N 1
ATOM 717 C CA . THR A 1 91 ? -4.801 -17.502 16.142 1.00 48.84 91 THR A CA 1
ATOM 718 C C . THR A 1 91 ? -5.514 -17.420 14.767 1.00 48.84 91 THR A C 1
ATOM 720 O O . THR A 1 91 ? -6.703 -17.712 14.632 1.00 48.84 91 THR A O 1
ATOM 723 N N . LYS A 1 92 ? -4.762 -17.282 13.658 1.00 49.00 92 LYS A N 1
ATOM 724 C CA . LYS A 1 92 ? -5.197 -17.833 12.337 1.00 49.00 92 LYS A CA 1
ATOM 725 C C . LYS A 1 92 ? -4.647 -19.233 12.015 1.00 49.00 92 LYS A C 1
ATOM 727 O O . LYS A 1 92 ? -5.238 -19.945 11.203 1.00 49.00 92 LYS A O 1
ATOM 732 N N . GLY A 1 93 ? -3.581 -19.677 12.688 1.00 49.31 93 GLY A N 1
ATOM 733 C CA . GLY A 1 93 ? -2.966 -20.998 12.464 1.00 49.31 93 GLY A CA 1
ATOM 734 C C . GLY A 1 93 ? -3.837 -22.188 12.895 1.00 49.31 93 GLY A C 1
ATOM 735 O O . GLY A 1 93 ? -3.900 -23.199 12.195 1.00 49.31 93 GLY A O 1
ATOM 736 N N . ARG A 1 94 ? -4.595 -22.049 13.993 1.00 48.56 94 ARG A N 1
ATOM 737 C CA . ARG A 1 94 ? -5.328 -23.167 14.617 1.00 48.56 94 ARG A CA 1
ATOM 738 C C . ARG A 1 94 ? -6.449 -23.735 13.737 1.00 48.56 94 ARG A C 1
ATOM 740 O O . ARG A 1 94 ? -6.610 -24.948 13.669 1.00 48.56 94 ARG A O 1
ATOM 747 N N . LYS A 1 95 ? -7.170 -22.895 12.979 1.00 50.84 95 LYS A N 1
ATOM 748 C CA . LYS A 1 95 ? -8.260 -23.355 12.089 1.00 50.84 95 LYS A CA 1
ATOM 749 C C . LYS A 1 95 ? -7.749 -24.168 10.893 1.00 50.84 95 LYS A C 1
ATOM 751 O O . LYS A 1 95 ? -8.357 -25.170 10.534 1.00 50.84 95 LYS A O 1
ATOM 756 N N . LYS A 1 96 ? -6.618 -23.774 10.292 1.00 55.09 96 LYS A N 1
ATOM 757 C CA . LYS A 1 96 ? -6.054 -24.453 9.109 1.00 55.09 96 LYS A CA 1
ATOM 758 C C . LYS A 1 96 ? -5.430 -25.809 9.467 1.00 55.09 96 LYS A C 1
ATOM 760 O O . LYS A 1 96 ? -5.466 -26.724 8.650 1.00 55.09 96 LYS A O 1
ATOM 765 N N . GLN A 1 97 ? -4.898 -25.944 10.683 1.00 59.72 97 GLN A N 1
ATOM 766 C CA . GLN A 1 97 ? -4.350 -27.203 11.191 1.00 59.72 97 GLN A CA 1
ATOM 767 C C . GLN A 1 97 ? -5.444 -28.223 11.529 1.00 59.72 97 GLN A C 1
ATOM 769 O O . GLN A 1 97 ? -5.337 -29.371 11.105 1.00 59.72 97 GLN A O 1
ATOM 774 N N . ILE A 1 98 ? -6.528 -27.792 12.188 1.00 60.66 98 ILE A N 1
ATOM 775 C CA . ILE A 1 98 ? -7.660 -28.675 12.524 1.00 60.66 98 ILE A CA 1
ATOM 776 C C . ILE A 1 98 ? -8.307 -29.249 11.252 1.00 60.66 98 ILE A C 1
ATOM 778 O O . ILE A 1 98 ? -8.521 -30.453 11.175 1.00 60.66 98 ILE A O 1
ATOM 782 N N . VAL A 1 99 ? -8.537 -28.428 10.217 1.00 67.81 99 VAL A N 1
ATOM 783 C CA . VAL A 1 99 ? -9.142 -28.896 8.950 1.00 67.81 99 VAL A CA 1
ATOM 784 C C . VAL A 1 99 ? -8.260 -29.920 8.220 1.00 67.81 99 VAL A C 1
ATOM 786 O O . VAL A 1 99 ? -8.773 -30.867 7.635 1.00 67.81 99 VAL A O 1
ATOM 789 N N . ARG A 1 100 ? -6.927 -29.778 8.260 1.00 65.00 100 ARG A N 1
ATOM 790 C CA . ARG A 1 100 ? -6.018 -30.771 7.651 1.00 65.00 100 ARG A CA 1
ATOM 791 C C . ARG A 1 100 ? -6.026 -32.094 8.417 1.00 65.00 100 ARG A C 1
ATOM 793 O O . ARG A 1 100 ? -6.004 -33.147 7.788 1.00 65.00 100 ARG A O 1
ATOM 800 N N . GLN A 1 101 ? -6.075 -32.038 9.750 1.00 65.50 101 GLN A N 1
ATOM 801 C CA . GLN A 1 101 ? -6.110 -33.232 10.596 1.00 65.50 101 GLN A CA 1
ATOM 802 C C . GLN A 1 101 ? -7.415 -34.023 10.430 1.00 65.50 101 GLN A C 1
ATOM 804 O O . GLN A 1 101 ? -7.365 -35.246 10.327 1.00 65.50 101 GLN A O 1
ATOM 809 N N . THR A 1 102 ? -8.570 -33.355 10.330 1.00 70.62 102 THR A N 1
ATOM 810 C CA . THR A 1 102 ? -9.858 -34.046 10.145 1.00 70.62 102 THR A CA 1
ATOM 811 C C . THR A 1 102 ? -9.973 -34.721 8.781 1.00 70.62 102 THR A C 1
ATOM 813 O O . THR A 1 102 ? -10.431 -35.859 8.706 1.00 70.62 102 THR A O 1
ATOM 816 N N . ILE A 1 103 ? -9.509 -34.067 7.709 1.00 74.31 103 ILE A N 1
ATOM 817 C CA . ILE A 1 103 ? -9.513 -34.657 6.361 1.00 74.31 103 ILE A CA 1
ATOM 818 C C . ILE A 1 103 ? -8.606 -35.894 6.313 1.00 74.31 103 ILE A C 1
ATOM 820 O O . ILE A 1 103 ? -9.030 -36.929 5.808 1.00 74.31 103 ILE A O 1
ATOM 824 N N . ALA A 1 104 ? -7.398 -35.815 6.884 1.00 70.31 104 ALA A N 1
ATOM 825 C CA . ALA A 1 104 ? -6.452 -36.934 6.894 1.00 70.31 104 ALA A CA 1
ATOM 826 C C . ALA A 1 104 ? -6.976 -38.159 7.670 1.00 70.31 104 ALA A C 1
ATOM 828 O O . ALA A 1 104 ? -6.779 -39.301 7.246 1.00 70.31 104 ALA A O 1
ATOM 829 N N . ALA A 1 105 ? -7.676 -37.934 8.787 1.00 73.69 105 ALA A N 1
ATOM 830 C CA . ALA A 1 105 ? -8.298 -39.012 9.552 1.00 73.69 105 ALA A CA 1
ATOM 831 C C . ALA A 1 105 ? -9.419 -39.696 8.751 1.00 73.69 105 ALA A C 1
ATOM 833 O O . ALA A 1 105 ? -9.450 -40.924 8.667 1.00 73.69 105 ALA A O 1
ATOM 834 N N . LEU A 1 106 ? -10.286 -38.913 8.098 1.00 79.38 106 LEU A N 1
ATOM 835 C CA . LEU A 1 106 ? -11.401 -39.443 7.311 1.00 79.38 106 LEU A CA 1
ATOM 836 C C . LEU A 1 106 ? -10.916 -40.288 6.121 1.00 79.38 106 LEU A C 1
ATOM 838 O O . LEU A 1 106 ? -11.433 -41.380 5.890 1.00 79.38 106 LEU A O 1
ATOM 842 N N . THR A 1 107 ? -9.888 -39.824 5.401 1.00 75.62 107 THR A N 1
ATOM 843 C CA . THR A 1 107 ? -9.315 -40.573 4.270 1.00 75.62 107 THR A CA 1
ATOM 844 C C . THR A 1 107 ? -8.665 -41.880 4.709 1.00 75.62 107 THR A C 1
ATOM 846 O O . THR A 1 107 ? -8.773 -42.881 4.010 1.00 75.62 107 THR A O 1
ATOM 849 N N . THR A 1 108 ? -8.014 -41.898 5.875 1.00 74.56 108 THR A N 1
ATOM 850 C CA . THR A 1 108 ? -7.341 -43.107 6.374 1.00 74.56 108 THR A CA 1
ATOM 851 C C . THR A 1 108 ? -8.354 -44.180 6.768 1.00 74.56 108 THR A C 1
ATOM 853 O O . THR A 1 108 ? -8.188 -45.341 6.403 1.00 74.56 108 THR A O 1
ATOM 856 N N . VAL A 1 109 ? -9.436 -43.792 7.452 1.00 78.31 109 VAL A N 1
ATOM 857 C CA . VAL A 1 109 ? -10.507 -44.725 7.835 1.00 78.31 109 VAL A CA 1
ATOM 858 C C . VAL A 1 109 ? -11.156 -45.348 6.600 1.00 78.31 109 VAL A C 1
ATOM 860 O O . VAL A 1 109 ? -11.333 -46.561 6.567 1.00 78.31 109 VAL A O 1
ATOM 863 N N . PHE A 1 110 ? -11.444 -44.551 5.565 1.00 79.81 110 PHE A N 1
ATOM 864 C CA . PHE A 1 110 ? -12.054 -45.053 4.330 1.00 79.81 110 PHE A CA 1
ATOM 865 C C . PHE A 1 110 ? -11.169 -46.074 3.595 1.00 79.81 110 PHE A C 1
ATOM 867 O O . PHE A 1 110 ? -11.660 -47.092 3.114 1.00 79.81 110 PHE A O 1
ATOM 874 N N . SER A 1 111 ? -9.855 -45.839 3.539 1.00 76.06 111 SER A N 1
ATOM 875 C CA . SER A 1 111 ? -8.919 -46.769 2.895 1.00 76.06 111 SER A CA 1
ATOM 876 C C . SER A 1 111 ? -8.809 -48.103 3.638 1.00 76.06 111 SER A C 1
ATOM 878 O O . SER A 1 111 ? -8.764 -49.157 3.005 1.00 76.06 111 SER A O 1
ATOM 880 N N . VAL A 1 112 ? -8.782 -48.076 4.976 1.00 80.19 112 VAL A N 1
ATOM 881 C CA . VAL A 1 112 ? -8.671 -49.298 5.789 1.00 80.19 112 VAL A CA 1
ATOM 882 C C . VAL A 1 112 ? -9.950 -50.129 5.709 1.00 80.19 112 VAL A C 1
ATOM 884 O O . VAL A 1 112 ? -9.871 -51.339 5.511 1.00 80.19 112 VAL A O 1
ATOM 887 N N . THR A 1 113 ? -11.127 -49.503 5.798 1.00 80.25 113 THR A N 1
ATOM 888 C CA . THR A 1 113 ? -12.403 -50.233 5.730 1.00 80.25 113 THR A CA 1
ATOM 889 C C . THR A 1 113 ? -12.628 -50.874 4.366 1.00 80.25 113 THR A C 1
ATOM 891 O O . THR A 1 113 ? -13.080 -52.017 4.302 1.00 80.25 113 THR A O 1
ATOM 894 N N . LEU A 1 114 ? -12.259 -50.186 3.280 1.00 79.44 114 LEU A N 1
ATOM 895 C CA . LEU A 1 114 ? -12.343 -50.746 1.933 1.00 79.44 114 LEU A CA 1
ATOM 896 C C . LEU A 1 114 ? -11.389 -51.938 1.758 1.00 79.44 114 LEU A C 1
ATOM 898 O O . LEU A 1 114 ? -11.792 -52.969 1.223 1.00 79.44 114 LEU A O 1
ATOM 902 N N . GLY A 1 115 ? -10.159 -51.837 2.276 1.00 77.44 115 GLY A N 1
ATOM 903 C CA . GLY A 1 115 ? -9.193 -52.939 2.265 1.00 77.44 115 GLY A CA 1
ATOM 904 C C . GLY A 1 115 ? -9.671 -54.166 3.049 1.00 77.44 115 GLY A C 1
ATOM 905 O O . GLY A 1 115 ? -9.574 -55.288 2.553 1.00 77.44 115 GLY A O 1
ATOM 906 N N . SER A 1 116 ? -10.252 -53.969 4.237 1.00 76.00 116 SER A N 1
ATOM 907 C CA . SER A 1 116 ? -10.811 -55.065 5.041 1.00 76.00 116 SER A CA 1
ATOM 908 C C . SER A 1 116 ? -12.015 -55.740 4.376 1.00 76.00 116 SER A C 1
ATOM 910 O O . SER A 1 116 ? -12.134 -56.962 4.445 1.00 76.00 116 SER A O 1
ATOM 912 N N . LEU A 1 117 ? -12.882 -54.978 3.700 1.00 79.00 117 LEU A N 1
ATOM 913 C CA . LEU A 1 117 ? -14.033 -55.534 2.980 1.00 79.00 117 LEU A CA 1
ATOM 914 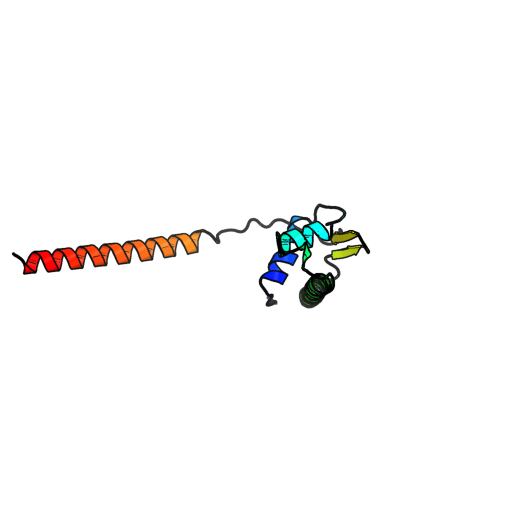C C . LEU A 1 117 ? -13.598 -56.375 1.770 1.00 79.00 117 LEU A C 1
ATOM 916 O O . LEU A 1 117 ? -14.153 -57.445 1.536 1.00 79.00 117 LEU A O 1
ATOM 920 N N . MET A 1 118 ? -12.582 -55.921 1.025 1.00 81.25 118 MET A N 1
ATOM 921 C CA . MET A 1 118 ? -12.016 -56.697 -0.086 1.00 81.25 118 MET A CA 1
ATOM 922 C C . MET A 1 118 ? -11.350 -57.987 0.400 1.00 81.25 118 MET A C 1
ATOM 924 O O . MET A 1 118 ? -11.492 -59.022 -0.244 1.00 81.25 118 MET A O 1
ATOM 928 N N . TYR A 1 119 ? -10.668 -57.942 1.547 1.00 79.00 119 TYR A N 1
ATOM 929 C CA . TYR A 1 119 ? -10.030 -59.119 2.137 1.00 79.00 119 TYR A CA 1
ATOM 930 C C . TYR A 1 119 ? -11.049 -60.202 2.526 1.00 79.00 119 TYR A C 1
ATOM 932 O O . TYR A 1 119 ? -10.845 -61.366 2.200 1.00 79.00 119 TYR A O 1
ATOM 940 N N . LEU A 1 120 ? -12.174 -59.817 3.143 1.00 81.31 120 LEU A N 1
ATOM 941 C CA . LEU A 1 120 ? -13.260 -60.746 3.496 1.00 81.31 120 LEU A CA 1
ATOM 942 C C . LEU A 1 120 ? -14.041 -61.300 2.293 1.00 81.31 120 LEU A C 1
ATOM 944 O O . LEU A 1 120 ? -14.816 -62.232 2.462 1.00 81.31 120 LEU A O 1
ATOM 948 N N . HIS A 1 121 ? -13.916 -60.704 1.107 1.00 72.06 121 HIS A N 1
ATOM 949 C CA . HIS A 1 121 ? -14.576 -61.214 -0.097 1.00 72.06 121 HIS A CA 1
ATOM 950 C C . HIS A 1 121 ? -13.701 -62.211 -0.872 1.00 72.06 121 HIS A C 1
ATOM 952 O O . HIS A 1 121 ? -14.217 -62.989 -1.669 1.00 72.06 121 HIS A O 1
ATOM 958 N N . ILE A 1 122 ? -12.379 -62.171 -0.665 1.00 73.06 122 ILE A N 1
ATOM 959 C CA . ILE A 1 122 ? -11.403 -63.028 -1.355 1.00 73.06 122 ILE A CA 1
ATOM 960 C C . ILE A 1 122 ? -11.143 -64.356 -0.612 1.00 73.06 122 ILE A C 1
ATOM 962 O O . ILE A 1 122 ? -10.668 -65.304 -1.238 1.00 73.06 122 ILE A O 1
ATOM 966 N N . HIS A 1 123 ? -11.452 -64.429 0.687 1.00 61.38 123 HIS A N 1
ATOM 967 C CA . HIS A 1 123 ? -11.261 -65.589 1.569 1.00 61.38 123 HIS A CA 1
ATOM 968 C C . HIS A 1 123 ? -12.575 -66.025 2.210 1.00 61.38 123 HIS A C 1
ATOM 970 O O . HIS A 1 123 ? -12.761 -67.255 2.346 1.00 61.38 123 HIS A O 1
#